Protein AF-A0A7Y6AG80-F1 (afdb_monomer_lite)

Radius of gyration: 24.26 Å; chains: 1; bounding box: 61×50×57 Å

Foldseek 3Di:
DDDDDDDPDDDPPPPPCPDDDPPPVLNVDDPVVNVVVVVVVLLVVLLVVLLVLVVQLLVLLLVVLVVQVVCQPPDDPDDTHDPSVVCSCVSSDDPDDDDPDDDDDDHDHRPDPVSVVVSCVVVVPCVSVVSVPDD

Structure (mmCIF, N/CA/C/O backbone):
data_AF-A0A7Y6AG80-F1
#
_entry.id   AF-A0A7Y6AG80-F1
#
loop_
_atom_site.group_PDB
_atom_site.id
_atom_site.type_symbol
_atom_site.label_atom_id
_atom_site.label_alt_id
_atom_site.label_comp_id
_atom_site.label_asym_id
_atom_site.label_entity_id
_atom_site.label_seq_id
_atom_site.pdbx_PDB_ins_code
_atom_site.Cartn_x
_atom_site.Cartn_y
_atom_site.Cartn_z
_atom_site.occupancy
_atom_site.B_iso_or_equiv
_atom_site.auth_seq_id
_atom_site.auth_comp_id
_atom_site.auth_asym_id
_atom_site.auth_atom_id
_atom_site.pdbx_PDB_model_num
ATOM 1 N N . MET A 1 1 ? 43.856 36.895 13.495 1.00 42.09 1 MET A N 1
ATOM 2 C CA . MET A 1 1 ? 42.659 36.405 12.784 1.00 42.09 1 MET A CA 1
ATOM 3 C C . MET A 1 1 ? 42.963 35.004 12.295 1.00 42.09 1 MET A C 1
ATOM 5 O O . MET A 1 1 ? 43.764 34.867 11.384 1.00 42.09 1 MET A O 1
ATOM 9 N N . ALA A 1 2 ? 42.448 33.990 12.989 1.00 43.72 2 ALA A N 1
ATOM 10 C CA . ALA A 1 2 ? 42.641 32.583 12.651 1.00 43.72 2 ALA A CA 1
ATOM 11 C C . ALA A 1 2 ? 41.351 32.064 12.006 1.00 43.72 2 ALA A C 1
ATOM 13 O O . ALA A 1 2 ? 40.271 32.292 12.548 1.00 43.72 2 ALA A O 1
ATOM 14 N N . ASP A 1 3 ? 41.482 31.434 10.845 1.00 49.56 3 ASP A N 1
ATOM 15 C CA . ASP A 1 3 ? 40.393 30.829 10.077 1.00 49.56 3 ASP A CA 1
ATOM 16 C C . ASP A 1 3 ? 40.034 29.449 10.674 1.00 49.56 3 ASP A C 1
ATOM 18 O O . ASP A 1 3 ? 40.936 28.612 10.811 1.00 49.56 3 ASP A O 1
ATOM 22 N N . PRO A 1 4 ? 38.783 29.192 11.106 1.00 50.75 4 PRO A N 1
ATOM 23 C CA . PRO A 1 4 ? 38.392 27.918 11.693 1.00 50.75 4 PRO A CA 1
ATOM 24 C C . PRO A 1 4 ? 37.738 26.971 10.666 1.00 50.75 4 PRO A C 1
ATOM 26 O O . PRO A 1 4 ? 36.919 27.372 9.849 1.00 50.75 4 PRO A O 1
ATOM 29 N N . LEU A 1 5 ? 38.043 25.675 10.810 1.00 51.69 5 LEU A N 1
ATOM 30 C CA . LEU A 1 5 ? 37.468 24.509 10.115 1.00 51.69 5 LEU A CA 1
ATOM 31 C C . LEU A 1 5 ? 37.829 24.313 8.629 1.00 51.69 5 LEU A C 1
ATOM 33 O O . LEU A 1 5 ? 37.006 24.443 7.725 1.00 51.69 5 LEU A O 1
ATOM 37 N N . LYS A 1 6 ? 39.020 23.748 8.397 1.00 54.53 6 LYS A N 1
ATOM 38 C CA . LYS A 1 6 ? 39.200 22.791 7.297 1.00 54.53 6 LYS A CA 1
ATOM 39 C C . LYS A 1 6 ? 38.634 21.432 7.752 1.00 54.53 6 LYS A C 1
ATOM 41 O O . LYS A 1 6 ? 39.155 20.888 8.727 1.00 54.53 6 LYS A O 1
ATOM 46 N N . PRO A 1 7 ? 37.587 20.873 7.119 1.00 50.22 7 PRO A N 1
ATOM 47 C CA . PRO A 1 7 ? 37.122 19.528 7.449 1.00 50.22 7 PRO A CA 1
ATOM 48 C C . PRO A 1 7 ? 38.224 18.502 7.124 1.00 50.22 7 PRO A C 1
ATOM 50 O O . PRO A 1 7 ? 38.973 18.712 6.161 1.00 50.22 7 PRO A O 1
ATOM 53 N N . PRO A 1 8 ? 38.371 17.415 7.909 1.00 51.84 8 PRO A N 1
ATOM 54 C CA . PRO A 1 8 ? 39.378 16.404 7.625 1.00 51.84 8 PRO A CA 1
ATOM 55 C C . PRO A 1 8 ? 39.119 15.804 6.241 1.00 51.84 8 PRO A C 1
ATOM 57 O O . PRO A 1 8 ? 37.975 15.533 5.869 1.00 51.84 8 PRO A O 1
ATOM 60 N N . ALA A 1 9 ? 40.197 15.644 5.471 1.00 51.66 9 ALA A N 1
ATOM 61 C CA . ALA A 1 9 ? 40.165 14.952 4.196 1.00 51.66 9 ALA A CA 1
ATOM 62 C C . ALA A 1 9 ? 39.567 13.565 4.435 1.00 51.66 9 ALA A C 1
ATOM 64 O O . ALA A 1 9 ? 40.094 12.783 5.220 1.00 51.66 9 ALA A O 1
ATOM 65 N N . ARG A 1 10 ? 38.421 13.308 3.806 1.00 51.41 10 ARG A N 1
ATOM 66 C CA . ARG A 1 10 ? 37.798 11.993 3.789 1.00 51.41 10 ARG A CA 1
ATOM 67 C C . ARG A 1 10 ? 38.804 11.059 3.127 1.00 51.41 10 ARG A C 1
ATOM 69 O O . ARG A 1 10 ? 39.133 11.276 1.959 1.00 51.41 10 ARG A O 1
ATOM 76 N N . ASP A 1 11 ? 39.308 10.082 3.874 1.00 43.44 11 ASP A N 1
ATOM 77 C CA . ASP A 1 11 ? 40.036 8.962 3.291 1.00 43.44 11 ASP A CA 1
ATOM 78 C C . ASP A 1 11 ? 39.208 8.445 2.106 1.00 43.44 11 ASP A C 1
ATOM 80 O O . ASP A 1 11 ? 37.977 8.350 2.231 1.00 43.44 11 ASP A O 1
ATOM 84 N N . PRO A 1 12 ? 39.813 8.174 0.936 1.00 48.97 12 PRO A N 1
ATOM 85 C CA . PRO A 1 12 ? 39.098 7.484 -0.115 1.00 48.97 12 PRO A CA 1
ATOM 86 C C . PRO A 1 12 ? 38.814 6.086 0.427 1.00 48.97 12 PRO A C 1
ATOM 88 O O . PRO A 1 12 ? 39.657 5.196 0.333 1.00 48.97 12 PRO A O 1
ATOM 91 N N . GLU A 1 13 ? 37.639 5.921 1.046 1.00 46.50 13 GLU A N 1
ATOM 92 C CA . GLU A 1 13 ? 37.011 4.627 1.249 1.00 46.50 13 GLU A CA 1
ATOM 93 C C . GLU A 1 13 ? 37.199 3.891 -0.067 1.00 46.50 13 GLU A C 1
ATOM 95 O O . GLU A 1 13 ? 36.691 4.306 -1.114 1.00 46.50 13 GLU A O 1
ATOM 100 N N . THR A 1 14 ? 38.045 2.868 -0.015 1.00 48.12 14 THR A N 1
ATOM 101 C CA . THR A 1 14 ? 38.254 1.933 -1.101 1.00 48.12 14 THR A CA 1
ATOM 102 C C . THR A 1 14 ? 36.856 1.572 -1.582 1.00 48.12 14 THR A C 1
ATOM 104 O O . THR A 1 14 ? 36.074 1.087 -0.756 1.00 48.12 14 THR A O 1
ATOM 107 N N . PRO A 1 15 ? 36.472 1.878 -2.838 1.00 47.50 15 PRO A N 1
ATOM 108 C CA . PRO A 1 15 ? 35.157 1.500 -3.311 1.00 47.50 15 PRO A CA 1
ATOM 109 C C . PRO A 1 15 ? 35.085 0.001 -3.093 1.00 47.50 15 PRO A C 1
ATOM 111 O O . PRO A 1 15 ? 35.942 -0.725 -3.604 1.00 47.50 15 PRO A O 1
ATOM 114 N N . GLY A 1 16 ? 34.153 -0.432 -2.240 1.00 45.59 16 GLY A N 1
ATOM 115 C CA . GLY A 1 16 ? 33.926 -1.842 -1.995 1.00 45.59 16 GLY A CA 1
ATOM 116 C C . GLY A 1 16 ? 33.887 -2.516 -3.353 1.00 45.59 16 GLY A C 1
ATOM 117 O O . GLY A 1 16 ? 33.082 -2.129 -4.201 1.00 45.59 16 GLY A O 1
ATOM 118 N N . SER A 1 17 ? 34.830 -3.427 -3.585 1.00 58.19 17 SER A N 1
ATOM 119 C CA . SER A 1 17 ? 34.817 -4.247 -4.782 1.00 58.19 17 SER A CA 1
ATOM 120 C C . SER A 1 17 ? 33.515 -5.033 -4.731 1.00 58.19 17 SER A C 1
ATOM 122 O O . SER A 1 17 ? 33.354 -5.969 -3.949 1.00 58.19 17 SER A O 1
ATOM 124 N N . ALA A 1 18 ? 32.542 -4.537 -5.477 1.00 56.19 18 ALA A N 1
ATOM 125 C CA . ALA A 1 18 ? 31.228 -5.100 -5.646 1.00 56.19 18 ALA A CA 1
ATOM 126 C C . ALA A 1 18 ? 31.048 -5.357 -7.134 1.00 56.19 18 ALA A C 1
ATOM 128 O O . ALA A 1 18 ? 31.436 -4.531 -7.962 1.00 56.19 18 ALA A O 1
ATOM 129 N N . PRO A 1 19 ? 30.302 -6.418 -7.427 1.00 48.59 19 PRO A N 1
ATOM 130 C CA . PRO A 1 19 ? 30.830 -7.723 -7.802 1.00 48.59 19 PRO A CA 1
ATOM 131 C C . PRO A 1 19 ? 31.505 -7.697 -9.184 1.00 48.59 19 PRO A C 1
ATOM 133 O O . PRO A 1 19 ? 31.306 -6.765 -9.957 1.00 48.59 19 PRO A O 1
ATOM 136 N N . ASP A 1 20 ? 32.233 -8.758 -9.527 1.00 55.69 20 ASP A N 1
ATOM 137 C CA . ASP A 1 20 ? 32.545 -9.079 -10.925 1.00 55.69 20 ASP A CA 1
ATOM 138 C C . ASP A 1 20 ? 31.604 -10.218 -11.365 1.00 55.69 20 ASP A C 1
ATOM 140 O O . ASP A 1 20 ? 31.761 -11.341 -10.875 1.00 55.69 20 ASP A O 1
ATOM 144 N N . PRO A 1 21 ? 30.559 -9.960 -12.178 1.00 59.16 21 PRO A N 1
ATOM 145 C CA . PRO A 1 21 ? 29.635 -10.999 -12.614 1.00 59.16 21 PRO A CA 1
ATOM 146 C C . PR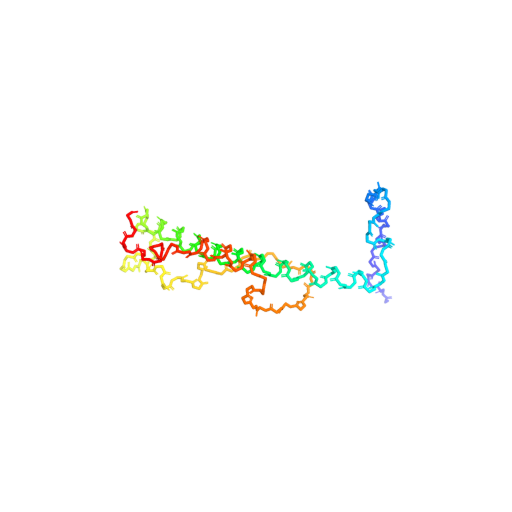O A 1 21 ? 29.599 -11.012 -14.146 1.00 59.16 21 PRO A C 1
ATOM 148 O O . PRO A 1 21 ? 28.958 -10.129 -14.696 1.00 59.16 21 PRO A O 1
ATOM 151 N N . GLU A 1 22 ? 30.315 -11.912 -14.837 1.00 56.62 22 GLU A N 1
ATOM 152 C CA . GLU A 1 22 ? 30.212 -12.170 -16.299 1.00 56.62 22 GLU A CA 1
ATOM 153 C C . GLU A 1 22 ? 29.329 -11.164 -17.077 1.00 56.62 22 GLU A C 1
ATOM 155 O O . GLU A 1 22 ? 28.163 -11.437 -17.328 1.00 56.62 22 GLU A O 1
ATOM 160 N N . ALA A 1 23 ? 29.860 -9.964 -17.358 1.00 56.62 23 ALA A N 1
ATOM 161 C CA . ALA A 1 23 ? 29.153 -8.812 -17.937 1.00 56.62 23 ALA A CA 1
ATOM 162 C C . ALA A 1 23 ? 27.710 -8.583 -17.418 1.00 56.62 23 ALA A C 1
ATOM 164 O O . ALA A 1 23 ? 26.758 -9.137 -17.960 1.00 56.62 23 ALA A O 1
ATOM 165 N N . ASP A 1 24 ? 27.538 -7.667 -16.449 1.00 76.06 24 ASP A N 1
ATOM 166 C CA . ASP A 1 24 ? 26.226 -7.116 -16.059 1.00 76.06 24 ASP A CA 1
ATOM 167 C C . ASP A 1 24 ? 25.345 -6.938 -17.312 1.00 76.06 24 ASP A C 1
ATOM 169 O O . ASP A 1 24 ? 25.687 -6.119 -18.172 1.00 76.06 24 ASP A O 1
ATOM 173 N N . PRO A 1 25 ? 24.257 -7.717 -17.470 1.00 77.56 25 PRO A N 1
ATOM 174 C CA . PRO A 1 25 ? 23.520 -7.801 -18.727 1.00 77.56 25 PRO A CA 1
ATOM 175 C C . PRO A 1 25 ? 22.955 -6.442 -19.140 1.00 77.56 25 PRO A C 1
ATOM 177 O O . PRO A 1 25 ? 22.745 -6.198 -20.324 1.00 77.56 25 PRO A O 1
ATOM 180 N N . VAL A 1 26 ? 22.785 -5.519 -18.187 1.00 84.94 26 VAL A N 1
ATOM 181 C CA . VAL A 1 26 ? 22.395 -4.132 -18.450 1.00 84.94 26 VAL A CA 1
ATOM 182 C C . VAL A 1 26 ? 23.480 -3.367 -19.216 1.00 84.94 26 VAL A C 1
ATOM 184 O O . VAL A 1 26 ? 23.151 -2.525 -20.045 1.00 84.94 26 VAL A O 1
ATOM 187 N N . ARG A 1 27 ? 24.767 -3.662 -18.990 1.00 85.56 27 ARG A N 1
ATOM 188 C CA . ARG A 1 27 ? 25.902 -3.035 -19.695 1.00 85.56 27 ARG A CA 1
ATOM 189 C C . ARG A 1 27 ? 26.007 -3.456 -21.159 1.00 85.56 27 ARG A C 1
ATOM 191 O O . ARG A 1 27 ? 26.628 -2.736 -21.935 1.00 85.56 27 ARG A O 1
ATOM 198 N N . ALA A 1 28 ? 25.419 -4.594 -21.527 1.00 89.50 28 ALA A N 1
ATOM 199 C CA . ALA A 1 28 ? 25.351 -5.062 -22.910 1.00 89.50 28 ALA A CA 1
ATOM 200 C C . ALA A 1 28 ? 24.176 -4.448 -23.698 1.00 89.50 28 ALA A C 1
ATOM 202 O O . ALA A 1 28 ? 24.113 -4.599 -24.917 1.00 89.50 28 ALA A O 1
ATOM 203 N N . LEU A 1 29 ? 23.245 -3.767 -23.023 1.00 93.62 29 LEU A N 1
ATOM 204 C CA . LEU A 1 29 ? 22.092 -3.125 -23.648 1.00 93.62 29 LEU A CA 1
ATOM 205 C C . LEU A 1 29 ? 22.444 -1.731 -24.169 1.00 93.62 29 LEU A C 1
ATOM 207 O O . LEU A 1 29 ? 23.213 -0.988 -23.557 1.00 93.62 29 LEU A O 1
ATOM 211 N N . ASP A 1 30 ? 21.803 -1.333 -25.266 1.00 94.81 30 ASP A N 1
ATOM 212 C CA . ASP A 1 30 ? 21.811 0.067 -25.670 1.00 94.81 30 ASP A CA 1
ATOM 213 C C . ASP A 1 30 ? 20.980 0.939 -24.706 1.00 94.81 30 ASP A C 1
ATOM 215 O O . ASP A 1 30 ? 20.198 0.475 -23.867 1.00 94.81 30 ASP A O 1
ATOM 219 N N . LEU A 1 31 ? 21.146 2.255 -24.826 1.00 95.62 31 LEU A N 1
ATOM 220 C CA . LEU A 1 31 ? 20.486 3.216 -23.947 1.00 95.62 31 LEU A CA 1
ATOM 221 C C . LEU A 1 31 ? 18.951 3.162 -24.035 1.00 95.62 31 LEU A C 1
ATOM 223 O O . LEU A 1 31 ? 18.265 3.490 -23.061 1.00 95.62 31 LEU A O 1
ATOM 227 N N . GLU A 1 32 ? 18.395 2.800 -25.189 1.00 96.94 32 GLU A N 1
ATOM 228 C CA . GLU A 1 32 ? 16.952 2.697 -25.376 1.00 96.94 32 GLU A CA 1
ATOM 229 C C . GLU A 1 32 ? 16.396 1.481 -24.634 1.00 96.94 32 GLU A C 1
ATOM 231 O O . GLU A 1 32 ? 15.448 1.623 -23.853 1.00 96.94 32 GLU A O 1
ATOM 236 N N . ALA A 1 33 ? 17.045 0.330 -24.783 1.00 95.38 33 ALA A N 1
ATOM 237 C CA . ALA A 1 33 ? 16.733 -0.902 -24.082 1.00 95.38 33 ALA A CA 1
ATOM 238 C C . ALA A 1 33 ? 16.831 -0.719 -22.560 1.00 95.38 33 ALA A C 1
ATOM 240 O O . ALA A 1 33 ? 15.884 -1.052 -21.843 1.00 95.38 33 ALA A O 1
ATOM 241 N N . VAL A 1 34 ? 17.891 -0.073 -22.055 1.00 96.38 34 VAL A N 1
ATOM 242 C CA . VAL A 1 34 ? 18.012 0.258 -20.621 1.00 96.38 34 VAL A CA 1
ATOM 243 C C . VAL A 1 34 ? 16.853 1.140 -20.149 1.00 96.38 34 VAL A C 1
ATOM 245 O O . VAL A 1 34 ? 16.273 0.910 -19.085 1.00 96.38 34 VAL A O 1
ATOM 248 N N . ARG A 1 35 ? 16.471 2.165 -20.922 1.00 95.94 35 ARG A N 1
ATOM 249 C CA . ARG A 1 35 ? 15.351 3.054 -20.560 1.00 95.94 35 ARG A CA 1
ATOM 250 C C . ARG A 1 35 ? 14.013 2.322 -20.564 1.00 95.94 35 ARG A C 1
ATOM 252 O O . ARG A 1 35 ? 13.169 2.632 -19.719 1.00 95.94 35 ARG A O 1
ATOM 259 N N . THR A 1 36 ? 13.807 1.395 -21.493 1.00 96.19 36 THR A N 1
ATOM 260 C CA . THR A 1 36 ? 12.605 0.558 -21.559 1.00 96.19 36 THR A CA 1
ATOM 261 C C . THR A 1 36 ? 12.526 -0.368 -20.356 1.00 96.19 36 THR A C 1
ATOM 263 O O . THR A 1 36 ? 11.553 -0.266 -19.607 1.00 96.19 36 THR A O 1
ATOM 266 N N . LEU A 1 37 ? 13.592 -1.125 -20.085 1.00 95.75 37 LEU A N 1
ATOM 267 C CA . LEU A 1 37 ? 13.677 -2.023 -18.935 1.00 95.75 37 LEU A CA 1
ATOM 268 C C . LEU A 1 37 ? 13.470 -1.271 -17.614 1.00 95.75 37 LEU A C 1
ATOM 270 O O . LEU A 1 37 ? 12.699 -1.696 -16.757 1.00 95.75 37 LEU A O 1
ATOM 274 N N . ARG A 1 38 ? 14.081 -0.087 -17.465 1.00 94.31 38 ARG A N 1
ATOM 275 C CA . ARG A 1 38 ? 13.878 0.768 -16.287 1.00 94.31 38 ARG A CA 1
ATOM 276 C C . ARG A 1 38 ? 12.413 1.164 -16.115 1.00 94.31 38 ARG A C 1
ATOM 278 O O . ARG A 1 38 ? 11.903 1.115 -15.002 1.00 94.31 38 ARG A O 1
ATOM 285 N N . ARG A 1 39 ? 11.736 1.596 -17.185 1.00 92.94 39 ARG A N 1
ATOM 286 C CA . ARG A 1 39 ? 10.317 1.990 -17.112 1.00 92.94 39 ARG A CA 1
ATOM 287 C C . ARG A 1 39 ? 9.421 0.805 -16.760 1.00 92.94 39 ARG A C 1
ATOM 289 O O . ARG A 1 39 ? 8.452 0.997 -16.036 1.00 92.94 39 ARG A O 1
ATOM 296 N N . GLU A 1 40 ? 9.721 -0.382 -17.276 1.00 92.75 40 GLU A N 1
ATOM 297 C CA . GLU A 1 40 ? 9.008 -1.620 -16.941 1.00 92.75 40 GLU A CA 1
ATOM 298 C C . GLU A 1 40 ? 9.189 -1.976 -15.470 1.00 92.75 40 GLU A C 1
ATOM 300 O O . GLU A 1 40 ? 8.201 -2.042 -14.741 1.00 92.75 40 GLU A O 1
ATOM 305 N N . ALA A 1 41 ? 10.436 -2.052 -15.006 1.00 92.25 41 ALA A N 1
ATOM 306 C CA . ALA A 1 41 ? 10.749 -2.328 -13.610 1.00 92.25 41 ALA A CA 1
ATOM 307 C C . ALA A 1 41 ? 10.115 -1.301 -12.656 1.00 92.25 41 ALA A C 1
ATOM 309 O O . ALA A 1 41 ? 9.551 -1.675 -11.633 1.00 92.25 41 ALA A O 1
ATOM 310 N N . GLN A 1 42 ? 10.137 -0.007 -12.997 1.00 91.38 42 GLN A N 1
ATOM 311 C CA . GLN A 1 42 ? 9.498 1.046 -12.194 1.00 91.38 42 GLN A CA 1
ATOM 312 C C . GLN A 1 42 ? 7.972 0.900 -12.125 1.00 91.38 42 GLN A C 1
ATOM 314 O O . GLN A 1 42 ? 7.373 1.206 -11.091 1.00 91.38 42 GLN A O 1
ATOM 319 N N . ARG A 1 43 ? 7.324 0.441 -13.204 1.00 90.56 43 ARG A N 1
ATOM 320 C CA . ARG A 1 43 ? 5.883 0.149 -13.194 1.00 90.56 43 ARG A CA 1
ATOM 321 C C . ARG A 1 43 ? 5.574 -1.043 -12.298 1.00 90.56 43 ARG A C 1
ATOM 323 O O . ARG A 1 43 ? 4.695 -0.935 -11.451 1.00 90.56 43 ARG A O 1
ATOM 330 N N . GLU A 1 44 ? 6.325 -2.132 -12.428 1.00 91.94 44 GLU A N 1
ATOM 331 C CA . GLU A 1 44 ? 6.139 -3.312 -11.579 1.00 91.94 44 GLU A CA 1
ATOM 332 C C . GLU A 1 44 ? 6.418 -3.017 -10.099 1.00 91.94 44 GLU A C 1
ATOM 334 O O . GLU A 1 44 ? 5.645 -3.424 -9.233 1.00 91.94 44 GLU A O 1
ATOM 339 N N . GLU A 1 45 ? 7.473 -2.253 -9.798 1.00 92.38 45 GLU A N 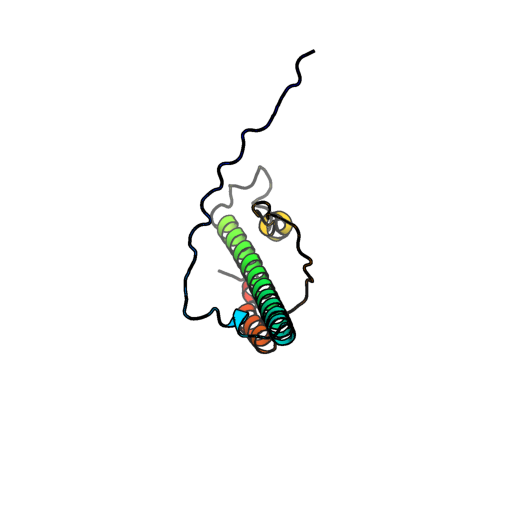1
ATOM 340 C CA . GLU A 1 45 ? 7.776 -1.781 -8.441 1.00 92.38 45 GLU A CA 1
ATOM 341 C C . GLU A 1 45 ? 6.615 -0.961 -7.863 1.00 92.38 45 GLU A C 1
ATOM 343 O O . GLU A 1 45 ? 6.268 -1.114 -6.688 1.00 92.38 45 GLU A O 1
ATOM 348 N N . SER A 1 46 ? 6.004 -0.098 -8.679 1.00 91.94 46 SER A N 1
ATOM 349 C CA . SER A 1 46 ? 4.867 0.732 -8.267 1.00 91.94 46 SER A CA 1
ATOM 350 C C . SER A 1 46 ? 3.632 -0.121 -7.969 1.00 91.94 46 SER A C 1
ATOM 352 O O . SER A 1 46 ? 3.031 0.036 -6.905 1.00 91.94 46 SER A O 1
ATOM 354 N N . ASP A 1 47 ? 3.303 -1.067 -8.855 1.00 91.69 47 ASP A N 1
ATOM 355 C CA . ASP A 1 47 ? 2.182 -1.999 -8.688 1.00 91.69 47 ASP A CA 1
ATOM 356 C C . ASP A 1 47 ? 2.356 -2.852 -7.409 1.00 91.69 47 ASP A C 1
ATOM 358 O O . ASP A 1 47 ? 1.436 -2.976 -6.594 1.00 91.69 47 ASP A O 1
ATOM 362 N N . LEU A 1 48 ? 3.565 -3.380 -7.174 1.00 91.94 48 LEU A N 1
ATOM 363 C CA . LEU A 1 48 ? 3.906 -4.127 -5.957 1.00 91.94 48 LEU A CA 1
ATOM 364 C C . LEU A 1 48 ? 3.853 -3.261 -4.697 1.00 91.94 48 LEU A C 1
ATOM 366 O O . LEU A 1 48 ? 3.360 -3.703 -3.659 1.00 91.94 48 LEU A O 1
ATOM 370 N N . SER A 1 49 ? 4.357 -2.030 -4.768 1.00 91.62 49 SER A N 1
ATOM 371 C CA . SER A 1 49 ? 4.345 -1.097 -3.638 1.00 91.62 49 SER A CA 1
ATOM 372 C C . SER A 1 49 ? 2.927 -0.715 -3.226 1.00 91.62 49 SER A C 1
ATOM 374 O O . SER A 1 49 ? 2.667 -0.561 -2.030 1.00 91.62 49 SER A O 1
ATOM 376 N N . TYR A 1 50 ? 2.013 -0.609 -4.192 1.00 92.31 50 TYR A N 1
ATOM 377 C CA . TYR A 1 50 ? 0.595 -0.378 -3.943 1.00 92.31 50 TYR A CA 1
ATOM 378 C C . TYR A 1 50 ? -0.044 -1.568 -3.211 1.00 92.31 50 TYR A C 1
ATOM 380 O O . TYR A 1 50 ? -0.600 -1.386 -2.127 1.00 92.31 50 TYR A O 1
ATOM 388 N N . LEU A 1 51 ? 0.129 -2.795 -3.728 1.00 91.81 51 LEU A N 1
ATOM 389 C CA . LEU A 1 51 ? -0.337 -4.019 -3.058 1.00 91.81 51 LEU A CA 1
ATOM 390 C C . LEU A 1 51 ? 0.225 -4.124 -1.632 1.00 91.81 51 LEU A C 1
ATOM 392 O O . LEU A 1 51 ? -0.521 -4.363 -0.684 1.00 91.81 51 LEU A O 1
ATOM 396 N N . ARG A 1 52 ? 1.532 -3.896 -1.464 1.00 91.88 52 ARG A N 1
ATOM 397 C CA . ARG A 1 52 ? 2.192 -3.932 -0.153 1.00 91.88 52 ARG A CA 1
ATOM 398 C C . ARG A 1 52 ? 1.541 -2.961 0.831 1.00 91.88 52 ARG A C 1
ATOM 400 O O . ARG A 1 52 ? 1.311 -3.339 1.975 1.00 91.88 52 ARG A O 1
ATOM 407 N N . ARG A 1 53 ? 1.250 -1.723 0.416 1.00 92.56 53 ARG A N 1
ATOM 408 C CA . ARG A 1 53 ? 0.660 -0.712 1.307 1.00 92.56 53 ARG A CA 1
ATOM 409 C C . ARG A 1 53 ? -0.778 -1.056 1.697 1.00 92.56 53 ARG A C 1
ATOM 411 O O . ARG A 1 53 ? -1.140 -0.833 2.847 1.00 92.56 53 ARG A O 1
ATOM 418 N N . LEU A 1 54 ? -1.559 -1.636 0.784 1.00 92.38 54 LEU A N 1
ATOM 419 C CA . LEU A 1 54 ? -2.915 -2.103 1.090 1.00 92.38 54 LEU A CA 1
ATOM 420 C C . LEU A 1 54 ? -2.915 -3.234 2.120 1.00 92.38 54 LEU A C 1
ATOM 422 O O . LEU A 1 54 ? -3.663 -3.178 3.094 1.00 92.38 54 LEU A O 1
ATOM 426 N N . LEU A 1 55 ? -2.038 -4.225 1.942 1.00 91.81 55 LEU A N 1
ATOM 427 C CA . LEU A 1 55 ? -1.894 -5.320 2.903 1.00 91.81 55 LEU A CA 1
ATOM 428 C C . LEU A 1 55 ? -1.432 -4.813 4.267 1.00 91.81 55 LEU A C 1
ATOM 430 O O . LEU A 1 55 ? -2.006 -5.199 5.279 1.00 91.81 55 LEU A O 1
ATOM 434 N N . GLN A 1 56 ? -0.436 -3.923 4.289 1.00 92.50 56 GLN A N 1
ATOM 435 C CA . GLN A 1 56 ? 0.073 -3.340 5.527 1.00 92.50 56 GLN A CA 1
ATOM 436 C C . GLN A 1 56 ? -1.037 -2.619 6.299 1.00 92.50 56 GLN A C 1
ATOM 438 O O . GLN A 1 56 ? -1.251 -2.928 7.464 1.00 92.50 56 GLN A O 1
ATOM 443 N N . GLY A 1 57 ? -1.795 -1.733 5.640 1.00 92.75 57 GLY A N 1
ATOM 444 C CA . GLY A 1 57 ? -2.879 -1.002 6.299 1.00 92.75 57 GLY A CA 1
ATOM 445 C C . GLY A 1 57 ? -3.949 -1.926 6.882 1.00 92.75 57 GLY A C 1
ATOM 446 O O . GLY A 1 57 ? -4.391 -1.727 8.008 1.00 92.75 57 GLY A O 1
ATOM 447 N N . ARG A 1 58 ? -4.317 -2.988 6.159 1.00 93.69 58 ARG A N 1
ATOM 448 C CA . ARG A 1 58 ? -5.288 -3.974 6.647 1.00 93.69 58 ARG A CA 1
ATOM 449 C C . ARG A 1 58 ? -4.763 -4.775 7.838 1.00 93.69 58 ARG A C 1
ATOM 451 O O . ARG A 1 58 ? -5.487 -4.967 8.807 1.00 93.69 58 ARG A O 1
ATOM 458 N N . ILE A 1 59 ? -3.509 -5.218 7.778 1.00 92.75 59 ILE A N 1
ATOM 459 C CA . ILE A 1 59 ? -2.850 -5.913 8.889 1.00 92.75 59 ILE A CA 1
ATOM 460 C C . ILE A 1 59 ? -2.790 -5.010 10.124 1.00 92.75 59 ILE A C 1
ATOM 462 O O . ILE A 1 59 ? -3.049 -5.479 11.229 1.00 92.75 59 ILE A O 1
ATOM 466 N N . ASP A 1 60 ? -2.467 -3.731 9.949 1.00 93.56 60 ASP A N 1
ATOM 467 C CA . ASP A 1 60 ? -2.355 -2.785 11.058 1.00 93.56 60 ASP A CA 1
ATOM 468 C C . ASP A 1 60 ? -3.723 -2.513 11.708 1.00 93.56 60 ASP A C 1
ATOM 470 O O . ASP A 1 60 ? -3.819 -2.530 12.934 1.00 93.56 60 ASP A O 1
ATOM 474 N N . ILE A 1 61 ? -4.795 -2.396 10.912 1.00 92.25 61 ILE A N 1
ATOM 475 C CA . ILE A 1 61 ? -6.183 -2.313 11.408 1.00 92.25 61 ILE A CA 1
ATOM 476 C C . ILE A 1 61 ? -6.556 -3.558 12.226 1.00 92.25 61 ILE A C 1
ATOM 478 O O . ILE A 1 61 ? -7.056 -3.436 13.342 1.00 92.25 61 ILE A O 1
ATOM 482 N N . LEU A 1 62 ? -6.283 -4.758 11.704 1.00 92.50 62 LEU A N 1
ATOM 483 C CA . LEU A 1 62 ? -6.608 -6.008 12.399 1.00 92.50 62 LEU A CA 1
ATOM 484 C C . LEU A 1 62 ? -5.802 -6.176 13.691 1.00 92.50 62 LEU A C 1
ATOM 486 O O . LEU A 1 62 ? -6.335 -6.622 14.702 1.00 92.50 62 LEU A O 1
ATOM 490 N N . ARG A 1 63 ? -4.522 -5.790 13.689 1.00 91.94 63 ARG A N 1
ATOM 491 C CA . ARG A 1 63 ? -3.687 -5.801 14.899 1.00 91.94 63 ARG A CA 1
ATOM 492 C C . ARG A 1 63 ? -4.206 -4.832 15.957 1.00 91.94 63 ARG A C 1
ATOM 494 O O . ARG A 1 63 ? -4.207 -5.189 17.135 1.00 91.94 63 ARG A O 1
ATOM 501 N N . ALA A 1 64 ? -4.638 -3.639 15.552 1.00 90.94 64 ALA A N 1
ATOM 502 C CA . ALA A 1 64 ? -5.237 -2.668 16.460 1.00 90.94 64 ALA A CA 1
ATOM 503 C C . ALA A 1 64 ? -6.520 -3.220 17.096 1.00 90.94 64 ALA 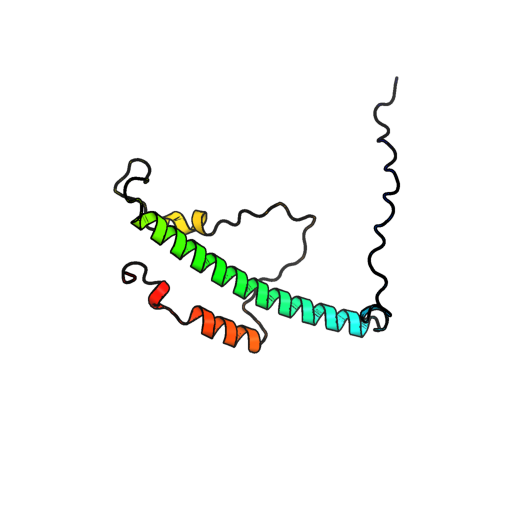A C 1
ATOM 505 O O . ALA A 1 64 ? -6.659 -3.165 18.315 1.00 90.94 64 ALA A O 1
ATOM 506 N N . GLU A 1 65 ? -7.401 -3.842 16.306 1.00 90.62 65 GLU A N 1
ATOM 507 C CA . GLU A 1 65 ? -8.622 -4.467 16.829 1.00 90.62 65 GLU A CA 1
ATOM 508 C C . GLU A 1 65 ? -8.323 -5.622 17.795 1.00 90.62 65 GLU A C 1
ATOM 510 O O . GLU A 1 65 ? -8.900 -5.686 18.878 1.00 90.62 65 GLU A O 1
ATOM 515 N N . LEU A 1 66 ? -7.381 -6.508 17.454 1.00 90.81 66 LEU A N 1
ATOM 516 C CA . LEU A 1 66 ? -6.974 -7.599 18.347 1.00 90.81 66 LEU A CA 1
ATOM 517 C C . LEU A 1 66 ? -6.406 -7.076 19.672 1.00 90.81 66 LEU A C 1
ATOM 519 O O . LEU A 1 66 ? -6.710 -7.623 20.730 1.00 90.81 66 LEU A O 1
ATOM 523 N N . THR A 1 67 ? -5.617 -6.001 19.623 1.00 89.12 67 THR A N 1
ATOM 524 C CA . THR A 1 67 ? -5.050 -5.362 20.820 1.00 89.12 67 THR A CA 1
ATOM 525 C C . THR A 1 67 ? -6.158 -4.749 21.677 1.00 89.12 67 THR A C 1
ATOM 527 O O . THR A 1 67 ? -6.198 -4.981 22.881 1.00 89.12 67 THR A O 1
ATOM 530 N N . ARG A 1 68 ? -7.109 -4.047 21.047 1.00 85.25 68 ARG A N 1
ATOM 531 C CA . ARG A 1 68 ? -8.277 -3.439 21.699 1.00 85.25 68 ARG A CA 1
ATOM 532 C C . ARG A 1 68 ? -9.131 -4.463 22.450 1.00 85.25 68 ARG A C 1
ATOM 534 O O . ARG A 1 68 ? -9.624 -4.175 23.535 1.00 85.25 68 ARG A O 1
ATOM 541 N N . ARG A 1 69 ? -9.326 -5.650 21.867 1.00 85.81 69 ARG A N 1
ATOM 542 C CA . ARG A 1 69 ? -10.087 -6.746 22.491 1.00 85.81 69 ARG A CA 1
ATOM 543 C C . ARG A 1 69 ? -9.337 -7.410 23.639 1.00 85.81 69 ARG A C 1
ATOM 545 O O . ARG A 1 69 ? -9.970 -7.836 24.598 1.00 85.81 69 ARG A O 1
ATOM 552 N N . ALA A 1 70 ? -8.017 -7.537 23.517 1.00 86.81 70 ALA A N 1
ATOM 553 C CA . ALA A 1 70 ? -7.183 -8.173 24.530 1.00 86.81 70 ALA A CA 1
ATOM 554 C C . ALA A 1 70 ? -7.019 -7.308 25.789 1.00 86.81 70 ALA A C 1
ATOM 556 O O . ALA A 1 70 ? -6.854 -7.860 26.874 1.00 86.81 70 ALA A O 1
ATOM 557 N N . ASP A 1 71 ? -7.072 -5.982 25.644 1.00 76.88 71 ASP A N 1
ATOM 558 C CA . ASP A 1 71 ? -6.885 -5.037 26.744 1.00 76.88 71 ASP A CA 1
ATOM 559 C C . ASP A 1 71 ? -7.961 -3.931 26.735 1.00 76.88 71 ASP A C 1
ATOM 561 O O . ASP A 1 71 ? -7.726 -2.815 26.260 1.00 76.88 71 ASP A O 1
ATOM 565 N N . PRO A 1 72 ? -9.176 -4.236 27.230 1.00 65.94 72 PRO A N 1
ATOM 566 C CA . PRO A 1 72 ? -10.268 -3.269 27.296 1.00 65.94 72 PRO A CA 1
ATOM 567 C C . PRO A 1 72 ? -10.037 -2.144 28.323 1.00 65.94 72 PRO A C 1
ATOM 569 O O . PRO A 1 72 ? -10.756 -1.147 28.277 1.00 65.94 72 PRO A O 1
ATOM 572 N N . ASP A 1 73 ? -9.044 -2.266 29.212 1.00 59.84 73 ASP A N 1
ATOM 573 C CA . ASP A 1 73 ? -8.775 -1.313 30.298 1.00 59.84 73 ASP A CA 1
ATOM 574 C C . ASP A 1 73 ? -7.566 -0.389 30.025 1.00 59.84 73 ASP A C 1
ATOM 576 O O . ASP A 1 73 ? -7.416 0.632 30.696 1.00 59.84 73 ASP A O 1
ATOM 580 N N . ALA A 1 74 ? -6.727 -0.667 29.016 1.00 57.19 74 ALA A N 1
ATOM 581 C CA . ALA A 1 74 ? -5.588 0.185 28.624 1.00 57.19 74 ALA A CA 1
ATOM 582 C C . ALA A 1 74 ? -5.958 1.508 27.923 1.00 57.19 74 ALA A C 1
ATOM 584 O O . ALA A 1 74 ? -5.079 2.254 27.476 1.00 57.19 74 ALA A O 1
ATOM 585 N N . ALA A 1 75 ? -7.246 1.833 27.820 1.00 54.22 75 ALA A N 1
ATOM 586 C CA . ALA A 1 75 ? -7.688 3.119 27.304 1.00 54.22 75 ALA A CA 1
ATOM 587 C C . ALA A 1 75 ? -7.334 4.255 28.288 1.00 54.22 75 ALA A C 1
ATOM 589 O O . ALA A 1 75 ? -7.571 4.121 29.491 1.00 54.22 75 ALA A O 1
ATOM 590 N N . PRO A 1 76 ? -6.815 5.407 27.822 1.00 45.94 76 PRO A N 1
ATOM 591 C CA . PRO A 1 76 ? -6.676 6.574 28.683 1.00 45.94 76 PRO A CA 1
ATOM 592 C C . PRO A 1 76 ? -8.065 6.979 29.198 1.00 45.94 76 PRO A C 1
ATOM 594 O O . PRO A 1 76 ? -8.971 7.181 28.397 1.00 45.94 76 PRO A O 1
ATOM 597 N N . ALA A 1 77 ? -8.209 7.055 30.527 1.00 42.25 77 ALA A N 1
ATOM 598 C CA . ALA A 1 77 ? -9.393 7.445 31.305 1.00 42.25 77 ALA A CA 1
ATOM 599 C C . ALA A 1 77 ? -10.544 8.081 30.486 1.00 42.25 77 ALA A C 1
ATOM 601 O O . ALA A 1 77 ? -10.639 9.300 30.343 1.00 42.25 77 ALA A O 1
ATOM 602 N N . GLY A 1 78 ? -11.423 7.226 29.965 1.00 48.81 78 GLY A N 1
ATOM 603 C CA . GLY A 1 78 ? -12.581 7.536 29.126 1.00 48.81 78 GLY A CA 1
ATOM 604 C C . GLY A 1 78 ? -13.429 6.267 28.937 1.00 48.81 78 GLY A C 1
ATOM 605 O O . GLY A 1 78 ? -12.984 5.191 29.337 1.00 48.81 78 GLY A O 1
ATOM 606 N N . PRO A 1 79 ? -14.666 6.352 28.413 1.00 41.94 79 PRO A N 1
ATOM 607 C CA . PRO A 1 79 ? -15.565 5.203 28.323 1.00 41.94 79 PRO A CA 1
ATOM 608 C C . PRO A 1 79 ? -15.045 4.180 27.298 1.00 41.94 79 PRO A C 1
ATOM 610 O O . PRO A 1 79 ? -15.345 4.275 26.114 1.00 41.94 79 PRO A O 1
ATOM 613 N N . GLY A 1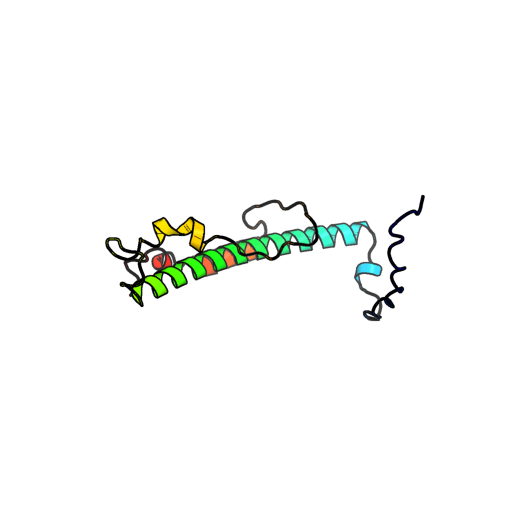 80 ? -14.275 3.197 27.770 1.00 54.38 80 GLY A N 1
ATOM 614 C CA . GLY A 1 80 ? -13.726 2.102 26.968 1.00 54.38 80 GLY A CA 1
ATOM 615 C C . GLY A 1 80 ? -12.631 2.522 25.975 1.00 54.38 80 GLY A C 1
ATOM 616 O O . GLY A 1 80 ? -12.362 3.710 25.780 1.00 54.38 80 GLY A O 1
ATOM 617 N N . PRO A 1 81 ? -11.965 1.552 25.328 1.00 54.78 81 PRO A N 1
ATOM 618 C CA . PRO A 1 81 ? -10.982 1.847 24.303 1.00 54.78 81 PRO A CA 1
ATOM 619 C C . PRO A 1 81 ? -11.690 2.392 23.065 1.00 54.78 81 PRO A C 1
ATOM 621 O O . PRO A 1 81 ? -12.655 1.791 22.579 1.00 54.78 81 PRO A O 1
ATOM 624 N N . ALA A 1 82 ? -11.206 3.533 22.566 1.00 63.97 82 ALA A N 1
ATOM 625 C CA . ALA A 1 82 ? -11.776 4.193 21.399 1.00 63.97 82 ALA A CA 1
ATOM 626 C C . ALA A 1 82 ? -11.897 3.199 20.224 1.00 63.97 82 ALA A C 1
ATOM 628 O O . ALA A 1 82 ? -10.985 2.390 20.006 1.00 63.97 82 ALA A O 1
ATOM 629 N N . PRO A 1 83 ? -13.010 3.220 19.470 1.00 79.50 83 PRO A N 1
ATOM 630 C CA . PRO A 1 83 ? -13.167 2.399 18.279 1.00 79.50 83 PRO A CA 1
ATOM 631 C C . PRO A 1 83 ? -11.960 2.540 17.343 1.00 79.50 83 PRO A C 1
ATOM 633 O O . PRO A 1 83 ? -11.465 3.645 17.134 1.00 79.50 83 PRO A O 1
ATOM 636 N N . VAL A 1 84 ? -11.532 1.443 16.706 1.00 85.69 84 VAL A N 1
ATOM 637 C CA . VAL A 1 84 ? -10.426 1.429 15.720 1.00 85.69 84 VAL A CA 1
ATOM 638 C C . VAL A 1 84 ? -10.572 2.535 14.667 1.00 85.69 84 VAL A C 1
ATOM 640 O O . VAL A 1 84 ? -9.583 3.119 14.230 1.00 85.69 84 VAL A O 1
ATOM 643 N N . MET A 1 85 ? -11.816 2.870 14.310 1.00 87.12 85 MET A N 1
ATOM 644 C CA . MET A 1 85 ? -12.158 3.957 13.392 1.00 87.12 85 MET A CA 1
ATOM 645 C C . MET A 1 85 ? -11.660 5.337 13.845 1.00 87.12 85 MET A C 1
ATOM 647 O O . MET A 1 85 ? -11.206 6.117 13.012 1.00 87.12 85 MET A O 1
ATOM 651 N N . GLU A 1 86 ? -11.710 5.638 15.143 1.00 87.56 86 GLU A N 1
ATOM 652 C CA . GLU A 1 86 ? -11.271 6.926 15.697 1.00 87.56 86 GLU A CA 1
ATOM 653 C C . GLU A 1 86 ? -9.740 7.056 15.701 1.00 87.56 86 GLU A C 1
ATOM 655 O O . GLU A 1 86 ? -9.210 8.162 15.614 1.00 87.56 86 GLU A O 1
ATOM 660 N N . GLN A 1 87 ? -9.023 5.928 15.717 1.00 89.06 87 GLN A N 1
ATOM 661 C CA . GLN A 1 87 ? -7.558 5.867 15.760 1.00 89.06 87 GLN A CA 1
ATOM 662 C C . GLN A 1 87 ? -6.912 5.613 14.386 1.00 89.06 87 GLN A C 1
ATOM 664 O O . GLN A 1 87 ? -5.692 5.469 14.297 1.00 89.06 87 GLN A O 1
ATOM 669 N N . LEU A 1 88 ? -7.680 5.572 13.288 1.00 91.62 88 LEU A N 1
ATOM 670 C CA . LEU A 1 88 ? -7.166 5.184 11.962 1.00 91.62 88 LEU A CA 1
ATOM 671 C C . LEU A 1 88 ? -5.958 6.000 11.499 1.00 91.62 88 LEU A C 1
ATOM 673 O O . LEU A 1 88 ? -5.034 5.445 10.904 1.00 91.62 88 LEU A O 1
ATOM 677 N N . SER A 1 89 ? -5.951 7.305 11.768 1.00 92.50 89 SER A N 1
ATOM 678 C CA . SER A 1 89 ? -4.829 8.177 11.410 1.00 92.50 89 SER A CA 1
ATOM 679 C C . SER A 1 89 ? -3.530 7.747 12.091 1.00 92.50 89 SER A C 1
ATOM 681 O O . SER A 1 89 ? -2.477 7.779 11.461 1.00 92.50 89 SER A O 1
ATOM 683 N N . GLU A 1 90 ? -3.604 7.319 13.352 1.00 92.12 90 GLU A N 1
ATOM 684 C CA . GLU A 1 90 ? -2.457 6.836 14.127 1.00 92.12 90 GLU A CA 1
ATOM 685 C C . GLU A 1 90 ? -2.053 5.425 13.697 1.00 92.12 90 GLU A C 1
ATOM 687 O O . GLU A 1 90 ? -0.873 5.166 13.466 1.00 92.12 90 GLU A O 1
ATOM 692 N N . ILE A 1 91 ? -3.032 4.535 13.511 1.00 92.81 91 ILE A N 1
ATOM 693 C CA . ILE A 1 91 ? -2.823 3.147 13.074 1.00 92.81 91 ILE A CA 1
ATOM 694 C C . ILE A 1 91 ? -2.124 3.102 11.712 1.00 92.81 91 ILE A C 1
ATOM 696 O O . ILE A 1 91 ? -1.184 2.336 11.514 1.00 92.81 91 ILE A O 1
ATOM 700 N N . LEU A 1 92 ? -2.567 3.931 10.764 1.00 93.94 92 LEU A N 1
ATOM 701 C CA . LEU A 1 92 ? -2.030 3.956 9.404 1.00 93.94 92 LEU A CA 1
ATOM 702 C C . LEU A 1 92 ? -0.806 4.871 9.257 1.00 93.94 92 LEU A C 1
ATOM 704 O O . LEU A 1 92 ? -0.216 4.912 8.168 1.00 93.94 92 LEU A O 1
ATOM 708 N N . ALA A 1 93 ? -0.406 5.597 10.305 1.00 93.06 93 ALA A N 1
ATOM 709 C CA . ALA A 1 93 ? 0.757 6.472 10.263 1.00 93.06 93 ALA A CA 1
ATOM 710 C C . ALA A 1 93 ? 2.031 5.670 9.950 1.00 93.06 93 ALA A C 1
ATOM 712 O O . ALA A 1 93 ? 2.412 4.728 10.645 1.00 93.06 93 ALA A O 1
ATOM 713 N N . GLU A 1 94 ? 2.733 6.057 8.886 1.00 83.88 94 GLU A N 1
ATOM 714 C CA . GLU A 1 94 ? 3.976 5.397 8.497 1.00 83.88 94 GLU A CA 1
ATOM 715 C C . GLU A 1 94 ? 5.145 5.937 9.336 1.00 83.88 94 GLU A C 1
ATOM 717 O O . GLU A 1 94 ? 5.571 7.081 9.172 1.00 83.88 94 GLU A O 1
ATOM 722 N N . ARG A 1 95 ? 5.743 5.089 10.180 1.00 78.56 95 ARG A N 1
ATOM 723 C CA . ARG A 1 95 ? 7.036 5.377 10.822 1.00 78.56 95 ARG A CA 1
ATOM 724 C C . ARG A 1 95 ? 8.176 4.991 9.884 1.00 78.56 95 ARG A C 1
ATOM 726 O O . ARG A 1 95 ? 8.760 3.917 10.002 1.00 78.56 95 ARG A O 1
ATOM 733 N N . ARG A 1 96 ? 8.487 5.859 8.919 1.00 68.56 96 ARG A N 1
ATOM 734 C CA . ARG A 1 96 ? 9.605 5.643 7.990 1.00 68.56 96 ARG A CA 1
ATOM 735 C C . ARG A 1 96 ? 10.876 6.321 8.501 1.00 68.56 96 ARG A C 1
ATOM 737 O O . ARG A 1 96 ? 10.845 7.489 8.877 1.00 68.56 96 ARG A O 1
ATOM 744 N N . ALA A 1 97 ? 12.011 5.626 8.424 1.00 73.81 97 ALA A N 1
ATOM 745 C CA . ALA A 1 97 ? 13.309 6.292 8.501 1.00 73.81 97 ALA A CA 1
ATOM 746 C C . ALA A 1 97 ? 13.435 7.304 7.341 1.00 73.81 97 ALA A C 1
ATOM 748 O O . ALA A 1 97 ? 12.990 6.998 6.226 1.00 73.81 97 ALA A O 1
ATOM 749 N N . PRO A 1 98 ? 14.022 8.495 7.558 1.00 69.00 98 PRO A N 1
ATOM 750 C CA . PRO A 1 98 ? 14.178 9.479 6.495 1.00 69.00 98 PRO A CA 1
ATOM 751 C C . PRO A 1 98 ? 14.951 8.856 5.327 1.00 69.00 98 PRO A C 1
ATOM 753 O O . PRO A 1 98 ? 16.073 8.371 5.483 1.00 69.00 98 PRO A O 1
ATOM 756 N N . ALA A 1 99 ? 14.325 8.821 4.150 1.00 70.69 99 ALA A N 1
ATOM 757 C CA . ALA A 1 99 ? 14.976 8.322 2.948 1.00 70.69 99 ALA A CA 1
ATOM 758 C C . ALA A 1 99 ? 16.117 9.273 2.554 1.00 70.69 99 ALA A C 1
ATOM 760 O O . ALA A 1 99 ? 15.984 10.494 2.655 1.00 70.69 99 ALA A O 1
ATOM 761 N N . ARG A 1 100 ? 17.237 8.726 2.070 1.00 68.81 100 ARG A N 1
ATOM 762 C CA . ARG A 1 100 ? 18.318 9.536 1.495 1.00 68.81 100 ARG A CA 1
ATOM 763 C C . ARG A 1 100 ? 17.890 10.015 0.100 1.00 68.81 100 ARG A C 1
ATOM 765 O O . ARG A 1 100 ? 18.151 9.343 -0.889 1.00 68.81 100 ARG A O 1
ATOM 772 N N . GLY A 1 101 ? 17.206 11.158 0.047 1.00 73.81 101 GLY A N 1
ATOM 773 C CA . GLY A 1 101 ? 16.795 11.837 -1.189 1.00 73.81 101 GLY A CA 1
ATOM 774 C C . GLY A 1 101 ? 15.326 11.632 -1.581 1.00 73.81 101 GLY A C 1
ATOM 775 O O . GLY A 1 101 ? 14.706 10.616 -1.266 1.00 73.81 101 GLY A O 1
ATOM 776 N N . ALA A 1 102 ? 14.769 12.626 -2.279 1.00 79.50 102 ALA A N 1
ATOM 777 C CA . ALA A 1 102 ? 13.418 12.581 -2.833 1.00 79.50 102 ALA A CA 1
ATOM 778 C C . ALA A 1 102 ? 13.439 12.041 -4.272 1.00 79.50 102 ALA A C 1
ATOM 780 O O . ALA A 1 102 ? 14.310 12.395 -5.065 1.00 79.50 102 ALA A O 1
ATOM 781 N N . ARG A 1 103 ? 12.450 11.211 -4.621 1.00 82.56 103 ARG A N 1
ATOM 782 C CA . ARG A 1 103 ? 12.184 10.770 -5.999 1.00 82.56 103 ARG A CA 1
ATOM 783 C C . ARG A 1 103 ? 10.764 11.154 -6.395 1.00 82.56 103 ARG A C 1
ATOM 785 O O . ARG A 1 103 ? 9.888 11.228 -5.536 1.00 82.56 103 ARG A O 1
ATOM 792 N N . HIS A 1 104 ? 10.528 11.358 -7.689 1.00 85.88 104 HIS A N 1
ATOM 793 C CA . HIS A 1 104 ? 9.165 11.493 -8.193 1.00 85.88 104 HIS A CA 1
ATOM 794 C C . HIS A 1 104 ? 8.422 10.164 -8.011 1.00 85.88 104 HIS A C 1
ATOM 796 O O . HIS A 1 104 ? 8.909 9.118 -8.443 1.00 85.88 104 HIS A O 1
ATOM 802 N N . VAL A 1 105 ? 7.257 10.210 -7.368 1.00 84.69 105 VAL A N 1
ATOM 803 C CA . VAL A 1 105 ? 6.376 9.057 -7.171 1.00 84.69 105 VAL A CA 1
ATOM 804 C C . VAL A 1 105 ? 4.988 9.442 -7.655 1.00 84.69 105 VAL A C 1
ATOM 806 O O . VAL A 1 105 ? 4.432 10.445 -7.213 1.00 84.69 105 VAL A O 1
ATOM 809 N N . THR A 1 106 ? 4.423 8.633 -8.545 1.00 85.25 106 THR A N 1
ATOM 810 C CA . THR A 1 106 ? 3.032 8.773 -8.978 1.00 85.25 106 THR A CA 1
ATOM 811 C C . THR A 1 106 ? 2.194 7.699 -8.296 1.00 85.25 106 THR A C 1
ATOM 813 O O . THR A 1 106 ? 2.384 6.508 -8.545 1.00 85.25 106 THR A O 1
ATOM 816 N N . VAL A 1 107 ? 1.250 8.104 -7.451 1.00 86.19 107 VAL A N 1
ATOM 817 C CA . VAL A 1 107 ? 0.329 7.166 -6.798 1.00 86.19 107 VAL A CA 1
ATOM 818 C C . VAL A 1 107 ? -0.812 6.846 -7.753 1.00 86.19 107 VAL A C 1
ATOM 820 O O . VAL A 1 107 ? -1.509 7.742 -8.220 1.00 86.19 107 VAL A O 1
ATOM 823 N N . HIS A 1 108 ? -0.984 5.566 -8.060 1.00 86.88 108 HIS A N 1
ATOM 824 C CA . HIS A 1 108 ? -2.063 5.074 -8.903 1.00 86.88 108 HIS A CA 1
ATOM 825 C C . HIS A 1 108 ? -2.373 3.609 -8.551 1.00 86.88 108 HIS A C 1
ATOM 827 O O . HIS A 1 108 ? -1.471 2.908 -8.086 1.00 86.88 108 HIS A O 1
ATOM 833 N N . PRO A 1 109 ? -3.615 3.134 -8.759 1.00 87.50 109 PRO A N 1
ATOM 834 C CA . PRO A 1 109 ? -3.924 1.705 -8.707 1.00 87.50 109 PRO A CA 1
ATOM 835 C C . PRO A 1 109 ? -3.093 0.928 -9.737 1.00 87.50 109 PRO A C 1
ATOM 837 O O . PRO A 1 109 ? -2.663 1.533 -10.725 1.00 87.50 109 PRO A O 1
ATOM 840 N N . PRO A 1 110 ? -2.902 -0.396 -9.579 1.00 86.44 110 PRO A N 1
ATOM 841 C CA . PRO A 1 110 ? -2.001 -1.137 -10.443 1.00 86.44 110 PRO A CA 1
ATOM 842 C C . PRO A 1 110 ? -2.421 -1.039 -11.900 1.00 86.44 110 PRO A C 1
ATOM 844 O O . PRO A 1 110 ? -3.618 -1.064 -12.219 1.00 86.44 110 PRO A O 1
ATOM 847 N N . ARG A 1 111 ? -1.438 -0.946 -12.793 1.00 82.75 111 ARG A N 1
ATOM 848 C CA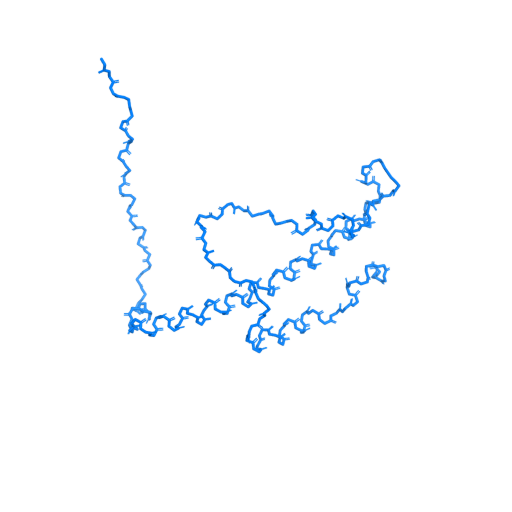 . ARG A 1 111 ? -1.693 -0.894 -14.243 1.00 82.75 111 ARG A CA 1
ATOM 849 C C . ARG A 1 111 ? -1.676 -2.271 -14.876 1.00 82.75 111 ARG A C 1
ATOM 851 O O . ARG A 1 111 ? -2.394 -2.487 -15.849 1.00 82.75 111 ARG A O 1
ATOM 858 N N . THR A 1 112 ? -0.874 -3.181 -14.336 1.00 85.69 112 THR A N 1
ATOM 859 C CA . THR A 1 112 ? -0.686 -4.512 -14.909 1.00 85.69 112 THR A CA 1
ATOM 860 C C . THR A 1 112 ? -1.767 -5.472 -1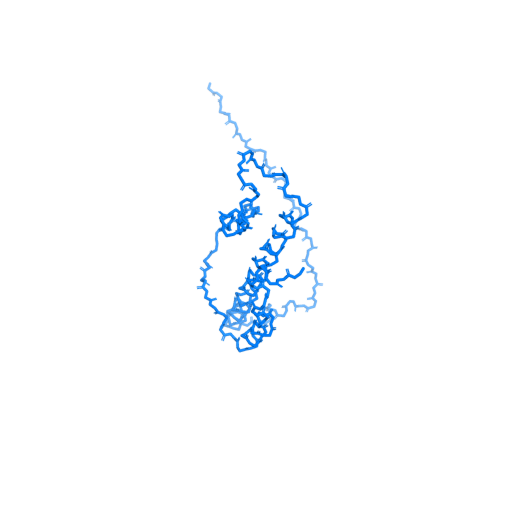4.430 1.00 85.69 112 THR A C 1
ATOM 862 O O . THR A 1 112 ? -2.011 -5.601 -13.229 1.00 85.69 112 THR A O 1
ATOM 865 N N . GLU A 1 113 ? -2.348 -6.220 -15.364 1.00 87.44 113 GLU A N 1
ATOM 866 C CA . GLU A 1 113 ? -3.415 -7.188 -15.091 1.00 87.44 113 GLU A CA 1
ATOM 867 C C . GLU A 1 113 ? -3.018 -8.232 -14.040 1.00 87.44 113 GLU A C 1
ATOM 869 O O . GLU A 1 113 ? -3.743 -8.482 -13.080 1.00 87.44 113 GLU A O 1
ATOM 874 N N . ARG A 1 114 ? -1.790 -8.755 -14.144 1.00 87.81 114 ARG A N 1
ATOM 875 C CA . ARG A 1 114 ? -1.211 -9.692 -13.171 1.00 87.81 114 ARG A CA 1
ATOM 876 C C . ARG A 1 114 ? -1.324 -9.189 -11.726 1.00 87.81 114 ARG A C 1
ATOM 878 O O . ARG A 1 114 ? -1.588 -9.984 -10.826 1.00 87.81 114 ARG A O 1
ATOM 885 N N . TYR A 1 115 ? -1.088 -7.897 -11.493 1.00 85.88 115 TYR A N 1
ATOM 886 C CA . TYR A 1 115 ? -1.151 -7.315 -10.153 1.00 85.88 115 TYR A CA 1
ATOM 887 C C . TYR A 1 115 ? -2.578 -6.964 -9.738 1.00 85.88 115 TYR A C 1
ATOM 889 O O . TYR A 1 115 ? -2.888 -7.108 -8.559 1.00 85.88 115 TYR A O 1
ATOM 897 N N . ARG A 1 116 ? -3.461 -6.597 -10.675 1.00 86.81 116 ARG A N 1
ATOM 898 C CA . ARG A 1 116 ? -4.893 -6.409 -10.389 1.00 86.81 116 ARG A CA 1
ATOM 899 C C . ARG A 1 116 ? -5.546 -7.686 -9.880 1.00 86.81 116 ARG A C 1
ATOM 901 O O . ARG A 1 116 ? -6.031 -7.689 -8.754 1.00 86.81 116 ARG A O 1
ATOM 908 N N . ILE A 1 117 ? -5.413 -8.786 -10.623 1.00 89.00 117 ILE A N 1
ATOM 909 C CA . ILE A 1 117 ? -5.929 -10.106 -10.220 1.00 89.00 117 ILE A CA 1
ATOM 910 C C . ILE A 1 117 ? -5.362 -10.514 -8.854 1.00 89.00 117 ILE A C 1
ATOM 912 O O . ILE A 1 117 ? -6.061 -11.069 -8.006 1.00 89.00 117 ILE A O 1
ATOM 916 N N . ARG A 1 118 ? -4.075 -10.229 -8.610 1.00 88.19 118 ARG A N 1
ATOM 917 C CA . ARG A 1 118 ? -3.446 -10.530 -7.321 1.00 88.19 118 ARG A CA 1
ATOM 918 C C . ARG A 1 118 ? -4.052 -9.718 -6.178 1.00 88.19 118 ARG A C 1
ATOM 920 O O . ARG A 1 118 ? -4.272 -10.287 -5.114 1.00 88.19 118 ARG A O 1
ATOM 927 N N . ILE A 1 119 ? -4.307 -8.426 -6.383 1.00 86.06 119 ILE A N 1
ATOM 928 C CA . ILE A 1 119 ? -4.969 -7.572 -5.391 1.00 86.06 119 ILE A CA 1
ATOM 929 C C . ILE A 1 119 ? -6.378 -8.066 -5.121 1.00 86.06 119 ILE A C 1
ATOM 931 O O . ILE A 1 119 ? -6.717 -8.251 -3.960 1.00 86.06 119 ILE A O 1
ATOM 935 N N . GLU A 1 120 ? -7.166 -8.314 -6.163 1.00 86.56 120 GLU A N 1
ATOM 936 C CA . GLU A 1 120 ? -8.535 -8.810 -6.021 1.00 86.56 120 GLU A CA 1
ATOM 937 C C . GLU A 1 120 ? -8.554 -10.095 -5.202 1.00 86.56 120 GLU A C 1
ATOM 939 O O . GLU A 1 120 ? -9.242 -10.163 -4.192 1.00 86.56 120 GLU A O 1
ATOM 944 N N . ARG A 1 121 ? -7.699 -11.066 -5.538 1.00 88.38 121 ARG A N 1
ATOM 945 C CA . ARG A 1 121 ? -7.591 -12.314 -4.777 1.00 88.38 121 ARG A CA 1
ATOM 946 C C . ARG A 1 121 ? -7.201 -12.097 -3.314 1.00 88.38 121 ARG A C 1
ATOM 948 O O . ARG A 1 121 ? -7.706 -12.800 -2.451 1.00 88.38 121 ARG A O 1
ATOM 955 N N . MET A 1 122 ? -6.258 -11.197 -3.033 1.00 85.62 122 MET A N 1
ATOM 956 C CA . MET A 1 122 ? -5.761 -10.977 -1.668 1.00 85.62 122 MET A CA 1
ATOM 957 C C . MET A 1 122 ? -6.670 -10.073 -0.831 1.00 85.62 122 MET A C 1
ATOM 959 O O . MET A 1 122 ? -6.564 -10.081 0.392 1.00 85.62 122 MET A O 1
ATOM 963 N N . LEU A 1 123 ? -7.513 -9.259 -1.470 1.00 83.19 123 LEU A N 1
ATOM 964 C CA . LEU A 1 123 ? -8.387 -8.305 -0.793 1.00 83.19 123 LEU A CA 1
ATOM 965 C C . LEU A 1 123 ? -9.871 -8.677 -0.846 1.00 83.19 123 LEU A C 1
ATOM 967 O O . LEU A 1 123 ? -10.653 -7.978 -0.208 1.00 83.19 123 LEU A O 1
ATOM 971 N N . ALA A 1 124 ? -10.238 -9.769 -1.524 1.00 84.25 124 ALA A N 1
ATOM 972 C CA . ALA A 1 124 ? -11.614 -10.236 -1.695 1.00 84.25 124 ALA A CA 1
ATOM 973 C C . ALA A 1 124 ? -12.380 -10.473 -0.386 1.00 84.25 124 ALA A C 1
ATOM 975 O O . ALA A 1 124 ? -13.604 -10.393 -0.394 1.00 84.25 124 ALA A O 1
ATOM 976 N N . ASP A 1 125 ? -11.689 -10.740 0.725 1.00 81.94 125 ASP A N 1
ATOM 977 C CA . ASP A 1 125 ? -12.314 -11.133 1.992 1.00 81.94 125 ASP A CA 1
ATOM 978 C C . ASP A 1 125 ? -12.992 -9.954 2.707 1.00 81.94 125 ASP A C 1
ATOM 980 O O . ASP A 1 125 ? -12.560 -9.554 3.779 1.00 81.94 125 ASP A O 1
ATOM 984 N N . VAL A 1 126 ? -14.028 -9.337 2.138 1.00 79.75 126 VAL A N 1
ATOM 985 C CA . VAL A 1 126 ? -14.700 -8.142 2.699 1.00 79.75 126 VAL A CA 1
ATOM 986 C C . VAL A 1 126 ? -15.105 -8.322 4.173 1.00 79.75 126 VAL A C 1
ATOM 988 O O . VAL A 1 126 ? -15.114 -7.357 4.931 1.00 79.75 126 VAL A O 1
ATOM 991 N N . GLU A 1 127 ? -15.334 -9.561 4.610 1.00 80.00 127 GLU A N 1
ATOM 992 C CA . GLU A 1 127 ? -15.610 -9.938 6.001 1.00 80.00 127 GLU A CA 1
ATOM 993 C C . GLU A 1 127 ? -14.555 -9.441 7.003 1.00 80.00 127 GLU A C 1
ATOM 995 O O . GLU A 1 127 ? -14.920 -9.053 8.107 1.00 80.00 127 GLU A O 1
ATOM 1000 N N . LEU A 1 128 ? -13.264 -9.337 6.635 1.00 81.19 128 LEU A N 1
ATOM 1001 C CA . LEU A 1 128 ? -12.261 -8.804 7.582 1.00 81.19 128 LEU A CA 1
ATOM 1002 C C . LEU A 1 128 ? -12.403 -7.291 7.828 1.00 81.19 128 LEU A C 1
ATOM 1004 O O . LEU A 1 128 ? -11.665 -6.735 8.639 1.00 81.19 128 LEU A O 1
ATOM 1008 N N . SER A 1 129 ? -13.277 -6.604 7.092 1.00 81.62 129 SER A N 1
ATOM 1009 C CA . SER A 1 129 ? -13.606 -5.198 7.336 1.00 81.62 129 SER A CA 1
ATOM 1010 C C . SER A 1 129 ? -14.795 -5.026 8.284 1.00 81.62 129 SER A C 1
ATOM 1012 O O . SER A 1 129 ? -14.927 -3.951 8.865 1.00 81.62 129 SER A O 1
ATOM 1014 N N . ASP A 1 130 ? -15.614 -6.062 8.498 1.00 84.94 130 ASP A N 1
ATOM 1015 C CA . ASP A 1 130 ? -16.625 -6.069 9.557 1.00 84.94 130 ASP A CA 1
ATOM 1016 C C . ASP A 1 130 ? -15.993 -6.530 10.874 1.00 84.94 130 ASP A C 1
ATOM 1018 O O . ASP A 1 130 ? -16.084 -7.682 11.299 1.00 84.94 130 ASP A O 1
ATOM 1022 N N . LEU A 1 131 ? -15.312 -5.590 11.528 1.00 83.19 131 LEU A N 1
ATOM 1023 C CA . LEU A 1 131 ? -14.596 -5.859 12.770 1.00 83.19 131 LEU A CA 1
ATOM 1024 C C . LEU A 1 131 ? -15.514 -6.292 13.916 1.00 83.19 131 LEU A C 1
ATOM 1026 O O . LEU A 1 131 ? -15.009 -6.860 14.873 1.00 83.19 131 LEU A O 1
ATOM 1030 N N . ALA A 1 132 ? -16.824 -6.035 13.864 1.00 80.06 132 ALA A N 1
ATOM 1031 C CA . ALA A 1 132 ? -17.751 -6.469 14.910 1.00 80.06 132 ALA A CA 1
ATOM 1032 C C . ALA A 1 132 ? -18.196 -7.926 14.714 1.00 80.06 132 ALA A C 1
ATOM 1034 O O . ALA A 1 132 ? -18.414 -8.632 15.697 1.00 80.06 132 ALA A O 1
ATOM 1035 N N . ALA A 1 133 ? -18.307 -8.376 13.460 1.00 82.25 133 ALA A N 1
ATOM 1036 C CA . ALA A 1 133 ? -18.685 -9.745 13.116 1.00 82.25 133 ALA A CA 1
ATOM 1037 C C . ALA A 1 133 ? -17.530 -10.757 13.225 1.00 82.25 133 ALA A C 1
ATOM 1039 O O . ALA A 1 133 ? -17.776 -11.959 13.324 1.00 82.25 133 ALA A O 1
ATOM 1040 N N . LEU A 1 134 ? -16.274 -10.296 13.219 1.00 75.94 134 LEU A N 1
ATOM 1041 C CA . LEU A 1 134 ? -15.106 -11.158 13.425 1.00 75.94 134 LEU A CA 1
ATOM 1042 C C . LEU A 1 134 ? -15.077 -11.660 14.875 1.00 75.94 134 LEU A C 1
ATOM 1044 O O . LEU A 1 134 ? -15.057 -10.852 15.800 1.00 75.94 134 LEU A O 1
ATOM 1048 N N . SER A 1 135 ? -15.072 -12.978 15.085 1.00 66.50 135 SER A N 1
ATOM 1049 C CA . SER A 1 135 ? -14.975 -13.591 16.423 1.00 66.50 135 SER A CA 1
ATOM 1050 C C . SER A 1 135 ? -13.585 -13.473 17.035 1.00 66.50 135 SER A C 1
ATOM 1052 O O . SER A 1 135 ? -12.588 -13.445 16.285 1.00 66.50 135 SER A O 1
#

Secondary structure (DSSP, 8-state):
-PPP-PPPP------------SS-GGGGS-HHHHHHHHHHHHHHHHHHHHHHHHHHHHHHHHHHHHHHHH-TT-SSSSSSSPPTTTTHHHHT---PPPPSS-------S--SHHHHHHHHHHH--GGGG-TTT--

Sequence (135 aa):
MADPLKPPARDPETPGSAPDPEADPVRALDLEAVRTLRREAQREESDLSYLRRLLQGRIDILRAELTRRADPDAAPAGPGPAPVMEQLSEILAERRAPARGARHVTVHPPRTERYRIRIERMLADVELSDLAALS

pLDDT: mean 78.15, std 16.72, range [41.94, 96.94]